Protein AF-A0A660LDW4-F1 (afdb_monomer_lite)

Organism: NCBI:txid166793

Structure (mmCIF, N/CA/C/O backbone):
data_AF-A0A660LDW4-F1
#
_entry.id   AF-A0A660LDW4-F1
#
loop_
_atom_site.group_PDB
_atom_site.id
_atom_site.type_symbol
_atom_site.label_atom_id
_atom_site.label_alt_id
_atom_site.label_comp_id
_atom_site.label_asym_id
_atom_site.label_entity_id
_atom_site.label_seq_id
_atom_site.pdbx_PDB_ins_code
_atom_site.Cartn_x
_atom_site.Cartn_y
_atom_site.Cartn_z
_atom_site.occupancy
_atom_site.B_iso_or_equiv
_atom_site.auth_seq_id
_atom_site.auth_comp_id
_atom_site.auth_asym_id
_atom_site.auth_atom_id
_atom_site.pdbx_PDB_model_num
ATOM 1 N N . MET A 1 1 ? 38.568 -62.202 -27.668 1.00 39.34 1 MET A N 1
ATOM 2 C CA . MET A 1 1 ? 38.392 -60.859 -28.259 1.00 39.34 1 MET A CA 1
ATOM 3 C C . MET A 1 1 ? 37.778 -59.974 -27.186 1.00 39.34 1 MET A C 1
ATOM 5 O O . MET A 1 1 ? 36.700 -60.303 -26.714 1.00 39.34 1 MET A O 1
ATOM 9 N N . LEU A 1 2 ? 38.521 -58.970 -26.708 1.00 43.09 2 LEU A N 1
ATOM 10 C CA . LEU A 1 2 ? 38.062 -57.999 -25.709 1.00 43.09 2 LEU A CA 1
ATOM 11 C C . LEU A 1 2 ? 37.336 -56.853 -26.424 1.00 43.09 2 LEU A C 1
ATOM 13 O O . LEU A 1 2 ? 37.912 -56.270 -27.340 1.00 43.09 2 LEU A O 1
ATOM 17 N N . THR A 1 3 ? 36.141 -56.484 -25.967 1.00 52.72 3 THR A N 1
ATOM 18 C CA . THR A 1 3 ? 35.450 -55.270 -26.430 1.00 52.72 3 THR A CA 1
ATOM 19 C C . THR A 1 3 ? 35.013 -54.456 -25.217 1.00 52.72 3 THR A C 1
ATOM 21 O O . THR A 1 3 ? 34.264 -54.937 -24.370 1.00 52.72 3 THR A O 1
ATOM 24 N N . GLY A 1 4 ? 35.591 -53.258 -25.099 1.00 47.75 4 GLY A N 1
ATOM 25 C CA . GLY A 1 4 ? 35.554 -52.396 -23.920 1.00 47.75 4 GLY A CA 1
ATOM 26 C C . GLY A 1 4 ? 34.261 -51.599 -23.734 1.00 47.75 4 GLY A C 1
ATOM 27 O O . GLY A 1 4 ? 33.527 -51.319 -24.678 1.00 47.75 4 GLY A O 1
ATOM 28 N N . ILE A 1 5 ? 34.023 -51.216 -22.480 1.00 55.62 5 ILE A N 1
ATOM 29 C CA . ILE A 1 5 ? 32.907 -50.382 -22.028 1.00 55.62 5 ILE A CA 1
ATOM 30 C C . ILE A 1 5 ? 33.312 -48.913 -22.207 1.00 55.62 5 ILE A C 1
ATOM 32 O O . ILE A 1 5 ? 34.234 -48.437 -21.547 1.00 55.62 5 ILE A O 1
ATOM 36 N N . ALA A 1 6 ? 32.635 -48.194 -23.103 1.00 56.59 6 ALA A N 1
ATOM 37 C CA . ALA A 1 6 ? 32.799 -46.752 -23.266 1.00 56.59 6 ALA A CA 1
ATOM 38 C C . ALA A 1 6 ? 32.014 -46.005 -22.173 1.00 56.59 6 ALA A C 1
ATOM 40 O O . ALA A 1 6 ? 30.785 -46.044 -22.143 1.00 56.59 6 ALA A O 1
ATOM 41 N N . ALA A 1 7 ? 32.724 -45.323 -21.272 1.00 53.44 7 ALA A N 1
ATOM 42 C CA . ALA A 1 7 ? 32.128 -44.422 -20.291 1.00 53.44 7 ALA A CA 1
ATOM 43 C C . ALA A 1 7 ? 31.790 -43.078 -20.959 1.00 53.44 7 ALA A C 1
ATOM 45 O O . ALA A 1 7 ? 32.682 -42.316 -21.331 1.00 53.44 7 ALA A O 1
ATOM 46 N N . VAL A 1 8 ? 30.499 -42.782 -21.117 1.00 61.25 8 VAL A N 1
ATOM 47 C CA . VAL A 1 8 ? 30.022 -41.468 -21.568 1.00 61.25 8 VAL A CA 1
ATOM 48 C C . VAL A 1 8 ? 30.040 -40.526 -20.366 1.00 61.25 8 VAL A C 1
ATOM 50 O O . VAL A 1 8 ? 29.195 -40.620 -19.477 1.00 61.25 8 VAL A O 1
ATOM 53 N N . ALA A 1 9 ? 31.020 -39.625 -20.318 1.00 59.16 9 ALA A N 1
ATOM 54 C CA . ALA A 1 9 ? 31.041 -38.534 -19.352 1.00 59.16 9 ALA A CA 1
ATOM 55 C C . ALA A 1 9 ? 29.900 -37.555 -19.677 1.00 59.16 9 ALA A C 1
ATOM 57 O O . ALA A 1 9 ? 29.966 -36.802 -20.648 1.00 59.16 9 ALA A O 1
ATOM 58 N N . ALA A 1 10 ? 28.836 -37.586 -18.875 1.00 57.28 10 ALA A N 1
ATOM 59 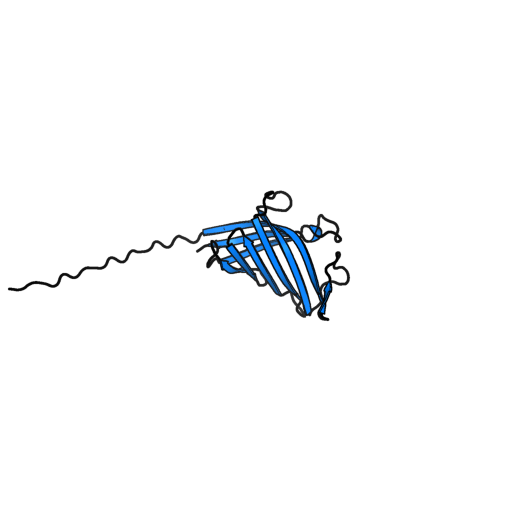C CA . ALA A 1 10 ? 27.762 -36.606 -18.939 1.00 57.28 10 ALA A CA 1
ATOM 60 C C . ALA A 1 10 ? 28.294 -35.240 -18.473 1.00 57.28 10 ALA A C 1
ATOM 62 O O . ALA A 1 10 ? 28.439 -34.986 -17.278 1.00 57.28 10 ALA A O 1
ATOM 63 N N . LEU A 1 11 ? 28.601 -34.359 -19.424 1.00 60.66 11 LEU A N 1
ATOM 64 C CA . LEU A 1 11 ? 28.809 -32.937 -19.166 1.00 60.66 11 LEU A CA 1
ATOM 65 C C . LEU A 1 11 ? 27.462 -32.336 -18.746 1.00 60.66 11 LEU A C 1
ATOM 67 O O . LEU A 1 11 ? 26.614 -32.039 -19.587 1.00 60.66 11 LEU A O 1
ATOM 71 N N . ALA A 1 12 ? 27.241 -32.199 -17.439 1.00 62.38 12 ALA A N 1
ATOM 72 C CA . ALA A 1 12 ? 26.101 -31.453 -16.926 1.00 62.38 12 ALA A CA 1
ATOM 73 C C . ALA A 1 12 ? 26.238 -29.980 -17.358 1.00 62.38 12 ALA A C 1
ATOM 75 O O . ALA A 1 12 ? 27.303 -29.388 -17.148 1.00 62.38 12 ALA A O 1
ATOM 76 N N . PRO A 1 13 ? 25.204 -29.362 -17.954 1.00 62.34 13 PRO A N 1
ATOM 77 C CA . PRO A 1 13 ? 25.245 -27.943 -18.257 1.00 62.34 13 PRO A CA 1
ATOM 78 C C . PRO A 1 13 ? 25.318 -27.167 -16.941 1.00 62.34 13 PRO A C 1
ATOM 80 O O . PRO A 1 13 ? 24.401 -27.220 -16.120 1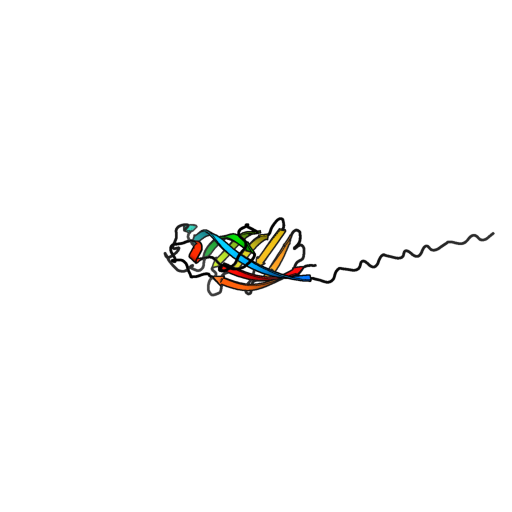.00 62.34 13 PRO A O 1
ATOM 83 N N . ALA A 1 14 ? 26.415 -26.437 -16.741 1.00 57.50 14 ALA A N 1
ATOM 84 C CA . ALA A 1 14 ? 26.481 -25.394 -15.733 1.00 57.50 14 ALA A CA 1
ATOM 85 C C . ALA A 1 14 ? 25.469 -24.314 -16.135 1.00 57.50 14 ALA A C 1
ATOM 87 O O . ALA A 1 14 ? 25.727 -23.488 -17.010 1.00 57.50 14 ALA A O 1
ATOM 88 N N . GLY A 1 15 ? 24.271 -24.374 -15.556 1.00 57.44 15 GLY A N 1
ATOM 89 C CA . GLY A 1 15 ? 23.289 -23.313 -15.699 1.00 57.44 15 GLY A CA 1
ATOM 90 C C . GLY A 1 15 ? 23.875 -22.039 -15.106 1.00 57.44 15 GLY A C 1
ATOM 91 O O . GLY A 1 15 ? 24.034 -21.942 -13.891 1.00 57.44 15 GLY A O 1
ATOM 92 N N . ASN A 1 16 ? 24.213 -21.070 -15.957 1.00 59.44 16 ASN A N 1
ATOM 93 C CA . ASN A 1 16 ? 24.532 -19.719 -15.517 1.00 59.44 16 ASN A CA 1
ATOM 94 C C . ASN A 1 16 ? 23.271 -19.136 -14.872 1.00 59.44 16 ASN A C 1
ATOM 96 O O . ASN A 1 16 ? 22.378 -18.657 -15.570 1.00 59.44 16 ASN A O 1
ATOM 100 N N . ALA A 1 17 ? 23.177 -19.218 -13.545 1.00 68.25 17 ALA A N 1
ATOM 101 C CA . ALA A 1 17 ? 22.168 -18.487 -12.797 1.00 68.25 17 ALA A CA 1
ATOM 102 C C . ALA A 1 17 ? 22.361 -16.995 -13.101 1.00 68.25 17 ALA A C 1
ATOM 104 O O . ALA A 1 17 ? 23.451 -16.453 -12.897 1.00 68.25 17 ALA A O 1
ATOM 105 N N . ALA A 1 18 ? 21.330 -16.352 -13.652 1.00 73.06 18 ALA A N 1
ATOM 106 C CA . ALA A 1 18 ? 21.361 -14.918 -13.892 1.00 73.06 18 ALA A CA 1
ATOM 107 C C . ALA A 1 18 ? 21.639 -14.201 -12.565 1.00 73.06 18 ALA A C 1
ATOM 109 O O . ALA A 1 18 ? 21.097 -14.564 -11.520 1.00 73.06 18 ALA A O 1
ATOM 110 N N . ALA A 1 19 ? 22.529 -13.210 -12.591 1.00 80.75 19 ALA A N 1
ATOM 111 C CA . ALA A 1 19 ? 22.842 -12.452 -11.391 1.00 80.75 19 ALA A CA 1
ATOM 112 C C . ALA A 1 19 ? 21.576 -11.723 -10.891 1.00 80.75 19 ALA A C 1
ATOM 114 O O . ALA A 1 19 ? 20.860 -11.139 -11.713 1.00 80.75 19 ALA A O 1
ATOM 115 N N . PRO A 1 20 ? 21.314 -11.699 -9.570 1.00 87.38 20 PRO A N 1
ATOM 116 C CA . PRO A 1 20 ? 20.155 -11.011 -9.016 1.00 87.38 20 PRO A CA 1
ATOM 117 C C . PRO A 1 20 ? 20.124 -9.538 -9.431 1.00 87.38 20 PRO A C 1
ATOM 119 O O . PRO A 1 20 ? 21.100 -8.805 -9.244 1.00 87.38 20 PRO A O 1
ATOM 122 N N . LYS A 1 21 ? 18.988 -9.077 -9.961 1.00 94.62 21 LYS A N 1
ATOM 123 C CA . LYS A 1 21 ? 18.800 -7.682 -10.382 1.00 94.62 21 LYS A CA 1
ATOM 124 C C . LYS A 1 21 ? 17.997 -6.928 -9.333 1.00 94.62 21 LYS A C 1
ATOM 126 O O . LYS A 1 21 ? 16.869 -7.298 -9.030 1.00 94.62 21 LYS A O 1
ATOM 131 N N . THR A 1 22 ? 18.549 -5.841 -8.797 1.00 96.69 22 THR A N 1
ATOM 132 C CA . THR A 1 22 ? 17.783 -4.918 -7.945 1.00 96.69 22 THR A CA 1
ATOM 133 C C . THR A 1 22 ? 17.132 -3.826 -8.785 1.00 96.69 22 THR A C 1
ATOM 135 O O . THR A 1 22 ? 17.818 -3.099 -9.500 1.00 96.69 22 THR A O 1
ATOM 138 N N . GLU A 1 23 ? 15.823 -3.663 -8.645 1.00 96.56 23 GLU A N 1
ATOM 139 C CA . GLU A 1 23 ? 15.032 -2.587 -9.237 1.00 96.56 23 GLU A CA 1
ATOM 140 C C . GLU A 1 23 ? 14.525 -1.640 -8.140 1.00 96.56 23 GLU A C 1
ATOM 142 O O . GLU A 1 23 ? 14.329 -2.033 -6.987 1.00 96.56 23 GLU A O 1
ATOM 147 N N . THR A 1 24 ? 14.341 -0.366 -8.490 1.00 98.12 24 THR A N 1
ATOM 148 C CA . THR A 1 24 ? 13.685 0.616 -7.617 1.00 98.12 24 THR A CA 1
ATOM 149 C C . THR A 1 24 ? 12.328 0.946 -8.207 1.00 98.12 24 THR A C 1
ATOM 151 O O . THR A 1 24 ? 12.259 1.513 -9.292 1.00 98.12 24 THR A O 1
ATOM 154 N N . LEU A 1 25 ? 11.268 0.606 -7.484 1.00 98.00 25 LEU A N 1
ATOM 155 C CA . LEU A 1 25 ? 9.903 0.972 -7.830 1.00 98.00 25 LEU A CA 1
ATOM 156 C C . LEU A 1 25 ? 9.605 2.341 -7.220 1.00 98.00 25 LEU A C 1
ATOM 158 O O . LEU A 1 25 ? 9.854 2.553 -6.031 1.00 98.00 25 LEU A O 1
ATOM 162 N N . ARG A 1 26 ? 9.103 3.264 -8.038 1.00 98.50 26 ARG A N 1
ATOM 163 C CA . ARG A 1 26 ? 8.580 4.565 -7.609 1.00 98.50 26 ARG A CA 1
ATOM 164 C C . ARG A 1 26 ? 7.116 4.591 -7.997 1.00 98.50 26 ARG A C 1
ATOM 166 O O . ARG A 1 26 ? 6.816 4.509 -9.186 1.00 98.50 26 ARG A O 1
ATOM 173 N N . ILE A 1 27 ? 6.244 4.593 -7.005 1.00 98.25 27 ILE A N 1
ATOM 174 C CA . ILE A 1 27 ? 4.814 4.416 -7.199 1.00 98.25 27 ILE A CA 1
ATOM 175 C C . ILE A 1 27 ? 4.100 5.561 -6.500 1.00 98.25 27 ILE A C 1
ATOM 177 O O . ILE A 1 27 ? 4.386 5.866 -5.345 1.00 98.25 27 ILE A O 1
ATOM 181 N N . PHE A 1 28 ? 3.167 6.168 -7.216 1.00 98.25 28 PHE A N 1
ATOM 182 C CA . PHE A 1 28 ? 2.148 7.014 -6.638 1.00 98.25 28 PHE A CA 1
ATOM 183 C C . PHE A 1 28 ? 0.870 6.202 -6.449 1.00 98.25 28 PHE A C 1
ATOM 185 O O . PHE A 1 28 ? 0.330 5.654 -7.413 1.00 98.25 28 PHE A O 1
ATOM 192 N N . GLU A 1 29 ? 0.403 6.123 -5.213 1.00 97.81 29 GLU A N 1
ATOM 193 C CA . GLU A 1 29 ? -0.803 5.409 -4.820 1.00 97.81 29 GLU A CA 1
ATOM 194 C C . GLU A 1 29 ? -1.938 6.414 -4.652 1.00 97.81 29 GLU A C 1
ATOM 196 O O . GLU A 1 29 ? -1.912 7.249 -3.748 1.00 97.81 29 GLU A O 1
ATOM 201 N N . LYS A 1 30 ? -2.935 6.343 -5.537 1.00 96.44 30 LYS A N 1
ATOM 202 C CA . LYS A 1 30 ? -4.159 7.139 -5.419 1.00 96.44 30 LYS A CA 1
ATOM 203 C C . LYS A 1 30 ? -5.215 6.364 -4.664 1.00 96.44 30 LYS A C 1
ATOM 205 O O . LYS A 1 30 ? -5.625 5.290 -5.110 1.00 96.44 30 LYS A O 1
ATOM 210 N N . THR A 1 31 ? -5.710 6.934 -3.579 1.00 95.25 31 THR A N 1
ATOM 211 C CA . THR A 1 31 ? -6.730 6.310 -2.739 1.00 95.25 31 THR A CA 1
ATOM 212 C C . THR A 1 31 ? -8.040 6.179 -3.506 1.00 95.25 31 THR A C 1
ATOM 214 O O . THR A 1 31 ? -8.598 7.154 -4.012 1.00 95.25 31 THR A O 1
ATOM 217 N N . ARG A 1 32 ? -8.556 4.952 -3.592 1.00 95.06 32 ARG A N 1
ATOM 218 C CA . ARG A 1 32 ? -9.836 4.628 -4.238 1.00 95.06 32 ARG A CA 1
ATOM 219 C C . ARG A 1 32 ? -10.947 4.393 -3.238 1.00 95.06 32 ARG A C 1
ATOM 221 O O . ARG A 1 32 ? -12.077 4.807 -3.484 1.00 95.06 32 ARG A O 1
ATOM 228 N N . SER A 1 33 ? -10.629 3.754 -2.125 1.00 93.19 33 SER A N 1
ATOM 229 C CA . SER A 1 33 ? -11.558 3.564 -1.020 1.00 93.19 33 SER A CA 1
ATOM 230 C C . SER A 1 33 ? -10.797 3.411 0.280 1.00 93.19 33 SER A C 1
ATOM 232 O O . SER A 1 33 ? -9.685 2.886 0.293 1.00 93.19 33 SER A O 1
ATOM 234 N N . ILE A 1 34 ? -11.442 3.815 1.365 1.00 92.31 34 ILE A N 1
ATOM 235 C CA . ILE A 1 34 ? -10.949 3.668 2.724 1.00 92.31 34 ILE A CA 1
ATOM 236 C C . ILE A 1 34 ? -12.085 3.137 3.596 1.00 92.31 34 ILE A C 1
ATOM 238 O O . ILE A 1 34 ? -13.235 3.560 3.460 1.00 92.31 34 ILE A O 1
ATOM 242 N N . GLN A 1 35 ? -11.767 2.187 4.463 1.00 93.62 35 GLN A N 1
ATOM 243 C CA . GLN A 1 35 ? -12.700 1.597 5.407 1.00 93.62 35 GLN A CA 1
ATOM 244 C C . GLN A 1 35 ? -11.999 1.405 6.749 1.00 93.62 35 GLN A C 1
ATOM 246 O O . GLN A 1 35 ? -10.964 0.749 6.815 1.00 93.62 35 GLN A O 1
ATOM 251 N N . LEU A 1 36 ? -12.585 1.924 7.826 1.00 93.94 36 LEU A N 1
ATOM 252 C CA . LEU A 1 36 ? -12.173 1.614 9.193 1.00 93.94 36 LEU A CA 1
ATOM 253 C C . LEU A 1 36 ? -13.239 0.733 9.841 1.00 93.94 36 LEU A C 1
ATOM 255 O O . LEU A 1 36 ? -14.368 1.166 10.055 1.00 93.94 36 LEU A O 1
ATOM 259 N N . THR A 1 37 ? -12.882 -0.501 10.165 1.00 94.94 37 THR A N 1
ATOM 260 C CA . THR A 1 37 ? -13.708 -1.399 10.973 1.00 94.94 37 THR A CA 1
ATOM 261 C C . THR A 1 37 ? -13.287 -1.238 12.426 1.00 94.94 37 THR A C 1
ATOM 263 O O . THR A 1 37 ? -12.139 -1.506 12.770 1.00 94.94 37 THR A O 1
ATOM 266 N N . LYS A 1 38 ? -14.195 -0.757 13.271 1.00 94.12 38 LYS A N 1
ATOM 267 C CA . LYS A 1 38 ? -13.954 -0.558 14.699 1.00 94.12 38 LYS A CA 1
ATOM 268 C C . LYS A 1 38 ? -13.922 -1.900 15.434 1.00 94.12 38 LYS A C 1
ATOM 270 O O . LYS A 1 38 ? -14.516 -2.875 14.973 1.00 94.12 38 LYS A O 1
ATOM 275 N N . ALA A 1 39 ? -13.291 -1.934 16.606 1.00 94.31 39 ALA A N 1
ATOM 276 C CA . ALA A 1 39 ? -13.242 -3.131 17.456 1.00 94.31 39 ALA A CA 1
ATOM 277 C C . ALA A 1 39 ? -14.633 -3.699 17.839 1.00 94.31 39 ALA A C 1
ATOM 279 O O . ALA A 1 39 ? -14.764 -4.893 18.098 1.00 94.31 39 ALA A O 1
ATOM 280 N N . ASP A 1 40 ? -15.677 -2.860 17.855 1.00 94.69 40 ASP A N 1
ATOM 281 C CA . ASP A 1 40 ? -17.077 -3.250 18.100 1.00 94.69 40 ASP A CA 1
ATOM 282 C C . ASP A 1 40 ? -17.800 -3.809 16.853 1.00 94.69 40 ASP A C 1
ATOM 284 O O . ASP A 1 40 ? -18.976 -4.165 16.920 1.00 94.69 40 ASP A O 1
ATOM 288 N N . GLY A 1 41 ? -17.108 -3.891 15.712 1.00 94.44 41 GLY A N 1
ATOM 289 C CA . GLY A 1 41 ? -17.638 -4.362 14.432 1.00 94.44 41 GLY A CA 1
ATOM 290 C C . GLY A 1 41 ? -18.299 -3.282 13.572 1.00 94.44 41 GLY A C 1
ATOM 291 O O . GLY A 1 41 ? -18.684 -3.568 12.436 1.00 94.44 41 GLY A O 1
ATOM 292 N N . ARG A 1 42 ? -18.425 -2.038 14.052 1.00 93.50 42 ARG A N 1
ATOM 293 C CA . ARG A 1 42 ? -18.949 -0.926 13.248 1.00 93.50 42 ARG A CA 1
ATOM 294 C C . ARG A 1 42 ? -17.995 -0.594 12.103 1.00 93.50 42 ARG A C 1
ATOM 296 O O . ARG A 1 42 ? -16.792 -0.465 12.303 1.00 93.50 42 ARG A O 1
ATOM 303 N N . VAL A 1 43 ? -18.537 -0.391 10.906 1.00 93.12 43 VAL A N 1
ATOM 304 C CA . VAL A 1 43 ? -17.758 -0.062 9.706 1.00 93.12 43 VAL A CA 1
ATOM 305 C C . VAL A 1 43 ? -17.949 1.409 9.338 1.00 93.12 43 VAL A C 1
ATOM 307 O O . VAL A 1 43 ? -19.075 1.855 9.128 1.00 93.12 43 VAL A O 1
ATOM 310 N N . LEU A 1 44 ? -16.846 2.150 9.232 1.00 90.50 44 LEU A N 1
ATOM 311 C CA . LEU A 1 44 ? -16.804 3.547 8.803 1.00 90.50 44 LEU A CA 1
ATOM 312 C C . LEU A 1 44 ? -16.207 3.632 7.400 1.00 90.50 44 LEU A C 1
ATOM 314 O O . LEU A 1 44 ? -15.064 3.235 7.182 1.00 90.50 44 LEU A O 1
ATOM 318 N N . THR A 1 45 ? -16.979 4.157 6.453 1.00 87.38 45 THR A N 1
ATOM 319 C CA . THR A 1 45 ? -16.578 4.314 5.041 1.00 87.38 45 THR A CA 1
ATOM 320 C C . THR A 1 45 ? -16.636 5.762 4.557 1.00 87.38 45 THR A C 1
ATOM 322 O O . THR A 1 45 ? -16.231 6.056 3.435 1.00 87.38 45 THR A O 1
ATOM 325 N N . GLN A 1 46 ? -17.154 6.677 5.382 1.00 77.25 46 GLN A N 1
ATOM 326 C CA . GLN A 1 46 ? -17.282 8.091 5.047 1.00 77.25 46 GLN A CA 1
ATOM 327 C C . GLN A 1 46 ? -16.085 8.883 5.564 1.00 77.25 46 GLN A C 1
ATOM 329 O O . GLN A 1 46 ? -15.606 8.663 6.676 1.00 77.25 46 GLN A O 1
ATOM 334 N N . LEU A 1 47 ? -15.620 9.816 4.735 1.00 74.94 47 LEU A N 1
ATOM 335 C CA . LEU A 1 47 ? -14.591 10.770 5.109 1.00 74.94 47 LEU A CA 1
ATOM 336 C C . LEU A 1 47 ? -15.189 12.016 5.784 1.00 74.94 47 LEU A C 1
ATOM 338 O O . LEU A 1 47 ? -16.301 12.422 5.445 1.00 74.94 47 LEU A O 1
ATOM 342 N N . PRO A 1 48 ? -14.420 12.676 6.662 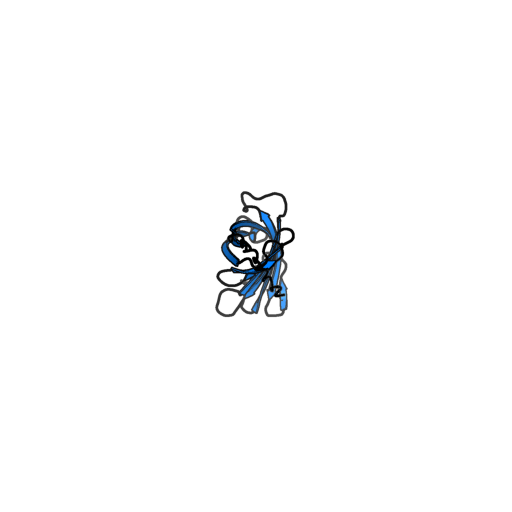1.00 72.88 48 PRO A N 1
ATOM 343 C CA . PRO A 1 48 ? -13.164 12.176 7.205 1.00 72.88 48 PRO A CA 1
ATOM 344 C C . PRO A 1 48 ? -13.462 11.011 8.162 1.00 72.88 48 PRO A C 1
ATOM 346 O O . PRO A 1 48 ? -14.479 11.035 8.854 1.00 72.88 48 PRO A O 1
ATOM 349 N N . ILE A 1 49 ? -12.569 10.020 8.265 1.00 68.94 49 ILE A N 1
ATOM 350 C CA . ILE A 1 49 ? -12.636 9.010 9.344 1.00 68.94 49 ILE A CA 1
ATOM 351 C C . ILE A 1 49 ? -12.206 9.679 10.670 1.00 68.94 49 ILE A C 1
ATOM 353 O O . ILE A 1 49 ? -11.310 9.228 11.370 1.00 68.94 49 ILE A O 1
ATOM 357 N N . ALA A 1 50 ? -12.776 10.846 10.974 1.00 57.31 50 ALA A N 1
ATOM 358 C CA . ALA A 1 50 ? -12.377 11.741 12.053 1.00 57.31 50 ALA A CA 1
ATOM 359 C C . ALA A 1 50 ? -13.095 11.444 13.370 1.00 57.31 50 ALA A C 1
ATOM 361 O O . ALA A 1 50 ? -12.882 12.163 14.341 1.00 57.31 50 ALA A O 1
ATOM 362 N N . GLU A 1 51 ? -13.944 10.414 13.442 1.00 56.09 51 GLU A N 1
ATOM 363 C CA . GLU A 1 51 ? -14.660 10.123 14.689 1.00 56.09 51 GLU A CA 1
ATOM 364 C C . GLU A 1 51 ? -13.726 9.673 15.827 1.00 56.09 51 GLU A C 1
ATOM 366 O O . GLU A 1 51 ? -14.132 9.666 16.985 1.00 56.09 51 GLU A O 1
ATOM 371 N N . SER A 1 52 ? -12.483 9.286 15.532 1.00 60.81 52 SER A N 1
ATOM 372 C CA . SER A 1 52 ? -11.370 9.123 16.482 1.00 60.81 52 SER A CA 1
ATOM 373 C C . SER A 1 52 ? -10.164 8.558 15.734 1.00 60.81 52 SER A C 1
ATOM 375 O O . SER A 1 52 ? -10.335 7.772 14.803 1.00 60.81 52 SER A O 1
ATOM 377 N N . GLU A 1 53 ? -8.949 8.919 16.154 1.00 79.81 53 GLU A N 1
ATOM 378 C CA . GLU A 1 53 ? -7.734 8.184 15.774 1.00 79.81 53 GLU A CA 1
ATOM 379 C C . GLU A 1 53 ? -7.968 6.670 15.960 1.00 79.81 53 GLU A C 1
ATOM 381 O O . GLU A 1 53 ? -8.602 6.292 16.957 1.00 79.81 53 GLU A O 1
ATOM 386 N N . PRO A 1 54 ? -7.525 5.799 15.030 1.00 88.56 54 PRO A N 1
ATOM 387 C CA . PRO A 1 54 ? -7.719 4.362 15.172 1.00 88.56 54 PRO A CA 1
ATOM 388 C C . PRO A 1 54 ? -7.222 3.849 16.527 1.00 88.56 54 PRO A C 1
ATOM 390 O O . PRO A 1 54 ? -6.138 4.198 16.991 1.00 88.56 54 PRO A O 1
ATOM 393 N N . GLN A 1 55 ? -8.046 3.035 17.173 1.00 92.81 55 GLN A N 1
ATOM 394 C CA . GLN A 1 55 ? -7.807 2.487 18.502 1.00 92.81 55 GLN A CA 1
ATOM 395 C C . GLN A 1 55 ? -7.356 1.025 18.410 1.00 92.81 55 GLN A C 1
ATOM 397 O O . GLN A 1 55 ? -7.599 0.369 17.395 1.00 92.81 55 GLN A O 1
ATOM 402 N N . PRO A 1 56 ? -6.730 0.471 19.465 1.00 95.56 56 PRO A N 1
ATOM 403 C CA . PRO A 1 56 ? -6.447 -0.957 19.527 1.00 95.56 56 PRO A CA 1
ATOM 404 C C . PRO A 1 56 ? -7.691 -1.812 19.235 1.00 95.56 56 PRO A C 1
ATOM 406 O O . PRO A 1 56 ? -8.747 -1.600 19.826 1.00 95.56 56 PRO A O 1
ATOM 409 N N . GLY A 1 57 ? -7.549 -2.788 18.340 1.00 95.31 57 GLY A N 1
ATOM 410 C CA . GLY A 1 57 ? -8.631 -3.640 17.842 1.00 95.31 57 GLY A CA 1
ATOM 411 C C . GLY A 1 57 ? -9.304 -3.130 16.564 1.00 95.31 57 GLY A C 1
ATOM 412 O O . GLY A 1 57 ? -10.035 -3.893 15.935 1.00 95.31 57 GLY A O 1
ATOM 413 N N . ASP A 1 58 ? -9.047 -1.888 16.147 1.00 95.56 58 ASP A N 1
ATOM 414 C CA . ASP A 1 58 ? -9.528 -1.386 14.863 1.00 95.56 58 ASP A CA 1
ATOM 415 C C . ASP A 1 58 ? -8.743 -1.999 13.690 1.00 95.56 58 ASP A C 1
ATOM 417 O O . ASP A 1 58 ? -7.569 -2.373 13.800 1.00 95.56 58 ASP A O 1
ATOM 421 N N . VAL A 1 59 ? -9.387 -2.046 12.526 1.00 96.62 59 VAL A N 1
ATOM 422 C CA . VAL A 1 59 ? -8.800 -2.494 11.263 1.00 96.62 59 VAL A CA 1
ATOM 423 C C . VAL A 1 59 ? -9.054 -1.458 10.180 1.00 96.62 59 VAL A C 1
ATOM 425 O O . VAL A 1 59 ? -10.201 -1.142 9.874 1.00 96.62 59 VAL A O 1
ATOM 428 N N . LEU A 1 60 ? -7.983 -0.975 9.564 1.00 94.50 60 LEU A N 1
ATOM 429 C CA . LEU A 1 60 ? -8.025 -0.081 8.415 1.00 94.50 60 LEU A CA 1
ATOM 430 C C . LEU A 1 60 ? -7.753 -0.869 7.134 1.00 94.50 60 LEU A C 1
ATOM 432 O O . LEU A 1 60 ? -6.706 -1.501 7.006 1.00 94.50 60 LEU A O 1
ATOM 436 N N . ASP A 1 61 ? -8.677 -0.795 6.185 1.00 96.38 61 ASP A N 1
ATOM 437 C CA . ASP A 1 61 ? -8.546 -1.325 4.833 1.00 96.38 61 ASP A CA 1
ATOM 438 C C . ASP A 1 61 ? -8.534 -0.152 3.840 1.00 96.38 61 ASP A C 1
ATOM 440 O O . ASP A 1 61 ? -9.445 0.681 3.828 1.00 96.38 61 ASP A O 1
ATOM 444 N N . ILE A 1 62 ? -7.506 -0.080 2.995 1.00 95.25 62 ILE A N 1
ATOM 445 C CA . ILE A 1 62 ? -7.361 0.945 1.956 1.00 95.25 62 ILE A CA 1
ATOM 446 C C . ILE A 1 62 ? -7.097 0.266 0.620 1.00 95.25 62 ILE A C 1
ATOM 448 O O . ILE A 1 62 ? -6.305 -0.673 0.532 1.00 95.25 62 ILE A O 1
ATOM 452 N N . VAL A 1 63 ? -7.759 0.745 -0.429 1.00 97.69 63 VAL A N 1
ATOM 453 C CA . VAL A 1 63 ? -7.508 0.306 -1.803 1.00 97.69 63 VAL A CA 1
ATOM 454 C C . VAL A 1 63 ? -6.960 1.475 -2.597 1.00 97.69 63 VAL A C 1
ATOM 456 O O . VAL A 1 63 ? -7.534 2.566 -2.569 1.00 97.69 63 VAL A O 1
ATOM 459 N N . PHE A 1 64 ? -5.892 1.224 -3.346 1.00 98.19 64 PHE A N 1
ATOM 460 C CA . PHE A 1 64 ? -5.221 2.216 -4.171 1.00 98.19 64 PHE A CA 1
ATOM 461 C C . PHE A 1 64 ? -5.208 1.811 -5.644 1.00 98.19 64 PHE A C 1
ATOM 463 O O . PHE A 1 64 ? -5.062 0.634 -5.976 1.00 98.19 64 PHE A O 1
ATOM 470 N N . ASP A 1 65 ? -5.292 2.800 -6.532 1.00 98.38 65 ASP A N 1
ATOM 471 C CA . ASP A 1 65 ? -4.785 2.673 -7.900 1.00 98.38 65 ASP A CA 1
ATOM 472 C C . ASP A 1 65 ? -3.309 3.100 -7.913 1.00 98.38 65 ASP A C 1
ATOM 474 O O . ASP A 1 65 ? -2.949 4.134 -7.350 1.00 98.38 65 ASP A O 1
ATOM 478 N N . LEU A 1 66 ? -2.456 2.327 -8.585 1.00 98.38 66 LEU A N 1
ATOM 479 C CA . LEU A 1 66 ? -1.012 2.561 -8.631 1.00 98.38 66 LEU A CA 1
ATOM 480 C C . LEU A 1 66 ? -0.609 3.203 -9.957 1.00 98.38 66 LEU A C 1
ATOM 482 O O . LEU A 1 66 ? -1.007 2.730 -11.025 1.00 98.38 66 LEU A O 1
ATOM 486 N N . PHE A 1 67 ? 0.238 4.224 -9.899 1.00 98.31 67 PHE A N 1
ATOM 487 C CA . PHE A 1 67 ? 0.821 4.900 -11.058 1.00 98.31 67 PHE A CA 1
ATOM 488 C C . PHE A 1 67 ? 2.342 4.936 -10.921 1.00 98.31 67 PHE A C 1
ATOM 490 O O . PHE A 1 67 ? 2.864 5.143 -9.829 1.00 98.31 67 PHE A O 1
ATOM 497 N N . GLU A 1 68 ? 3.076 4.741 -12.015 1.00 98.25 68 GLU A N 1
ATOM 498 C CA . GLU A 1 68 ? 4.535 4.870 -11.982 1.00 98.25 68 GLU A CA 1
ATOM 499 C C . GLU A 1 68 ? 4.929 6.340 -11.775 1.00 98.25 68 GLU A C 1
ATOM 501 O O . GLU A 1 68 ? 4.455 7.210 -12.502 1.00 98.25 68 GLU A O 1
ATOM 506 N N . GLY A 1 69 ? 5.783 6.630 -10.790 1.00 97.75 69 GLY A N 1
ATOM 507 C CA . GLY A 1 69 ? 6.249 7.980 -10.462 1.00 97.75 69 GLY A CA 1
ATOM 508 C C . GLY A 1 69 ? 5.933 8.411 -9.028 1.00 97.75 69 GLY A C 1
ATOM 509 O O . GLY A 1 69 ? 6.153 7.651 -8.088 1.00 97.75 69 GLY A O 1
ATOM 510 N N . ASN A 1 70 ? 5.512 9.667 -8.866 1.00 97.19 70 ASN A N 1
ATOM 511 C CA . ASN A 1 70 ? 5.089 10.287 -7.604 1.00 97.19 70 ASN A CA 1
ATOM 512 C C . ASN A 1 70 ? 3.914 11.257 -7.843 1.00 97.19 70 ASN A C 1
ATOM 514 O O . ASN A 1 70 ? 3.575 11.543 -8.991 1.00 97.19 70 ASN A O 1
ATOM 518 N N . HIS A 1 71 ? 3.328 11.811 -6.784 1.00 95.75 71 HIS A N 1
ATOM 519 C CA . HIS A 1 71 ? 2.161 12.695 -6.870 1.00 95.75 71 HIS A CA 1
ATOM 520 C C . HIS A 1 71 ? 2.354 13.906 -7.793 1.00 95.75 71 HIS A C 1
ATOM 522 O O . HIS A 1 71 ? 1.411 14.334 -8.455 1.00 95.75 71 HIS A O 1
ATOM 528 N N . ALA A 1 72 ? 3.573 14.449 -7.871 1.00 95.69 72 ALA A N 1
ATOM 529 C CA . ALA A 1 72 ? 3.885 15.602 -8.712 1.00 95.69 72 ALA A CA 1
ATOM 530 C C . ALA A 1 72 ? 4.091 15.214 -10.186 1.00 95.69 72 ALA A C 1
ATOM 532 O O . ALA A 1 72 ? 3.785 15.988 -11.094 1.00 95.69 72 ALA A O 1
ATOM 533 N N . ARG A 1 73 ? 4.642 14.023 -10.437 1.00 96.31 73 ARG A N 1
ATOM 534 C CA . ARG A 1 73 ? 4.932 13.499 -11.771 1.00 96.31 73 ARG A CA 1
ATOM 535 C C . ARG A 1 73 ? 4.784 11.983 -11.771 1.00 96.31 73 ARG A C 1
ATOM 537 O O . ARG A 1 73 ? 5.706 11.261 -11.389 1.00 96.31 73 ARG A O 1
ATOM 544 N N . HIS A 1 74 ? 3.645 11.526 -12.271 1.00 97.44 74 HIS A N 1
ATOM 545 C CA . HIS A 1 74 ? 3.361 10.119 -12.502 1.00 97.44 74 HIS A CA 1
ATOM 546 C C . HIS A 1 74 ? 2.780 9.889 -13.899 1.00 97.44 74 HIS A C 1
ATOM 548 O O . HIS A 1 74 ? 2.273 10.811 -14.548 1.00 97.44 74 HIS A O 1
ATOM 554 N N . ASP A 1 75 ? 2.836 8.643 -14.350 1.00 97.06 75 ASP A N 1
ATOM 555 C CA . ASP A 1 75 ? 2.200 8.208 -15.584 1.00 97.06 75 ASP A CA 1
ATOM 556 C C . ASP A 1 75 ? 0.680 8.343 -15.507 1.00 97.06 75 ASP A C 1
ATOM 558 O O . ASP A 1 75 ? 0.059 8.165 -14.461 1.00 97.06 75 ASP A O 1
ATOM 562 N N . ARG A 1 76 ? 0.043 8.644 -16.641 1.00 95.75 76 ARG A N 1
ATOM 563 C CA . ARG A 1 76 ? -1.425 8.757 -16.718 1.00 95.75 76 ARG A CA 1
ATOM 564 C C . ARG A 1 76 ? -2.123 7.399 -16.764 1.00 95.75 76 ARG A C 1
ATOM 566 O O . ARG A 1 76 ? -3.325 7.321 -16.521 1.00 95.75 76 ARG A O 1
ATOM 573 N N . THR A 1 77 ? -1.381 6.349 -17.094 1.00 97.06 77 THR A N 1
ATOM 574 C CA . THR A 1 77 ? -1.893 4.986 -17.194 1.00 97.06 77 THR A CA 1
ATOM 575 C C . THR A 1 77 ? -1.716 4.283 -15.861 1.00 97.06 77 THR A C 1
ATOM 577 O O . THR A 1 77 ? -0.636 4.304 -15.275 1.00 97.06 77 THR A O 1
ATOM 580 N N . ARG A 1 78 ? -2.778 3.626 -15.395 1.00 97.06 78 ARG A N 1
ATOM 581 C CA . ARG A 1 78 ? -2.725 2.813 -14.184 1.00 97.06 78 ARG A CA 1
ATOM 582 C C . ARG A 1 78 ? -1.781 1.621 -14.381 1.00 97.06 78 ARG A C 1
ATOM 584 O O . ARG A 1 78 ? -1.978 0.823 -15.297 1.00 97.06 78 ARG A O 1
ATOM 591 N N . LEU A 1 79 ? -0.808 1.484 -13.485 1.00 97.56 79 LEU A N 1
ATOM 592 C CA . LEU A 1 79 ? 0.154 0.381 -13.416 1.00 97.56 79 LEU A CA 1
ATOM 593 C C . LEU A 1 79 ? -0.441 -0.869 -12.742 1.00 97.56 79 LEU A C 1
ATOM 595 O O . LEU A 1 79 ? -0.091 -1.999 -13.093 1.00 97.56 79 LEU A O 1
ATOM 599 N N . GLY A 1 80 ? -1.343 -0.670 -11.779 1.00 98.00 80 GLY A N 1
ATOM 600 C CA . GLY A 1 80 ? -2.002 -1.745 -11.042 1.00 98.00 80 GLY A CA 1
ATOM 601 C C . GLY A 1 80 ? -2.822 -1.234 -9.860 1.00 98.00 80 GLY A C 1
ATOM 602 O O . GLY A 1 80 ? -3.307 -0.103 -9.903 1.00 98.00 80 GLY A O 1
ATOM 603 N N . SER A 1 81 ? -2.985 -2.057 -8.828 1.00 98.38 81 SER A N 1
ATOM 604 C CA . SER A 1 81 ? -3.717 -1.712 -7.601 1.00 98.38 81 SER A CA 1
ATOM 605 C C . SER A 1 81 ? -3.051 -2.305 -6.364 1.00 98.38 81 SER A C 1
ATOM 607 O O . SER A 1 81 ? -2.461 -3.383 -6.460 1.00 98.38 81 SER A O 1
ATOM 609 N N . ASP A 1 82 ? -3.202 -1.653 -5.215 1.00 98.50 82 ASP A N 1
ATOM 610 C CA . ASP A 1 82 ? -2.806 -2.190 -3.908 1.00 98.50 82 ASP A CA 1
ATOM 611 C C . ASP A 1 82 ? -4.012 -2.287 -2.968 1.00 98.50 82 ASP A C 1
ATOM 613 O O . ASP A 1 82 ? -4.913 -1.448 -3.011 1.00 98.50 82 ASP A O 1
ATOM 617 N N . HIS A 1 83 ? -4.020 -3.319 -2.127 1.00 98.38 83 HIS A N 1
ATOM 618 C CA . HIS A 1 83 ? -4.891 -3.436 -0.963 1.00 98.38 83 HIS A CA 1
ATOM 619 C C . HIS A 1 83 ? -4.021 -3.489 0.290 1.00 98.38 83 HIS A C 1
ATOM 621 O O . HIS A 1 83 ? -3.343 -4.486 0.546 1.00 98.38 83 HIS A O 1
ATOM 627 N N . LEU A 1 84 ? -4.074 -2.411 1.068 1.00 97.75 84 LEU A N 1
ATOM 628 C CA . LEU A 1 84 ? -3.411 -2.287 2.355 1.00 97.75 84 LEU A CA 1
ATOM 629 C C . LEU A 1 84 ? -4.408 -2.591 3.467 1.00 97.75 84 LEU A C 1
ATOM 631 O O . LEU A 1 84 ? -5.447 -1.942 3.575 1.00 97.75 84 LEU A O 1
ATOM 635 N N . ARG A 1 85 ? -4.052 -3.531 4.336 1.00 97.75 85 ARG A N 1
ATOM 636 C CA . ARG A 1 85 ? -4.787 -3.838 5.560 1.00 97.75 85 ARG A CA 1
ATOM 637 C C . ARG A 1 85 ? -3.883 -3.629 6.763 1.00 97.75 85 ARG A C 1
ATOM 639 O O . ARG A 1 85 ? -2.845 -4.278 6.860 1.00 97.75 85 ARG A O 1
ATOM 646 N N . CYS A 1 86 ? -4.295 -2.773 7.689 1.00 96.56 86 CYS A N 1
ATOM 647 C CA . CYS A 1 86 ? -3.588 -2.484 8.931 1.00 96.56 86 CYS A CA 1
ATOM 648 C C . CYS A 1 86 ? -4.467 -2.809 10.140 1.00 96.56 86 CYS A C 1
ATOM 650 O O . CYS A 1 86 ? -5.572 -2.292 10.270 1.00 96.56 86 CYS A O 1
ATOM 652 N N . GLU A 1 87 ? -3.960 -3.640 11.043 1.00 97.19 87 GLU A N 1
ATOM 653 C CA . GLU A 1 87 ? -4.583 -3.947 12.330 1.00 97.19 87 GLU A CA 1
ATOM 654 C C . GLU A 1 87 ? -3.901 -3.142 13.437 1.00 97.19 87 GLU A C 1
ATOM 656 O O . GLU A 1 87 ? -2.679 -3.218 13.609 1.00 97.19 87 GLU A O 1
ATOM 661 N N . PHE A 1 88 ? -4.682 -2.371 14.190 1.00 95.31 88 PHE A N 1
ATOM 662 C CA . PHE A 1 88 ? -4.176 -1.543 15.278 1.00 95.31 88 PHE A CA 1
ATOM 663 C C . PHE A 1 88 ? -4.066 -2.378 16.550 1.00 95.31 88 PHE A C 1
ATOM 665 O O . PHE A 1 88 ? -5.052 -2.892 17.071 1.00 95.31 88 PHE A O 1
ATOM 672 N N . LEU A 1 89 ? -2.844 -2.530 17.053 1.00 94.06 89 LEU A N 1
ATOM 673 C CA . LEU A 1 89 ? -2.546 -3.342 18.230 1.00 94.06 89 LEU A CA 1
ATOM 674 C C . LEU A 1 89 ? -2.461 -2.470 19.485 1.00 94.06 89 LEU A C 1
ATOM 676 O O . LEU A 1 89 ? -2.153 -1.279 19.420 1.00 94.06 89 LEU A O 1
ATOM 680 N N . ALA A 1 90 ? -2.679 -3.073 20.653 1.00 93.88 90 ALA A N 1
ATOM 681 C CA . ALA A 1 90 ? -2.423 -2.395 21.916 1.00 93.88 90 ALA A CA 1
ATOM 682 C C . ALA A 1 90 ? -0.910 -2.168 22.092 1.00 93.88 90 ALA A C 1
ATOM 684 O O . ALA A 1 90 ? -0.145 -3.124 22.199 1.00 93.88 90 ALA A O 1
ATOM 685 N N . GLY A 1 91 ? -0.487 -0.902 22.147 1.00 85.38 91 GLY A N 1
ATOM 686 C CA . GLY A 1 91 ? 0.871 -0.532 22.561 1.00 85.38 91 GLY A CA 1
ATOM 687 C C . GLY A 1 91 ? 1.968 -0.690 21.503 1.00 85.38 91 GLY A C 1
ATOM 688 O O . GLY A 1 91 ? 3.081 -1.088 21.840 1.00 85.38 91 GLY A O 1
ATOM 689 N N . GLY A 1 92 ? 1.704 -0.355 20.239 1.00 89.31 92 GLY A N 1
ATOM 690 C CA . GLY A 1 92 ? 2.733 -0.364 19.198 1.00 89.31 92 GLY A CA 1
ATOM 691 C C . GLY A 1 92 ? 2.243 0.150 17.844 1.00 89.31 92 GLY A C 1
ATOM 692 O O . GLY A 1 92 ? 1.092 0.571 17.728 1.00 89.31 92 GLY A O 1
ATOM 693 N N . PRO A 1 93 ? 3.104 0.124 16.809 1.00 90.81 93 PRO A N 1
ATOM 694 C CA . PRO A 1 93 ? 2.677 0.412 15.446 1.00 90.81 93 PRO A CA 1
ATOM 695 C C . PRO A 1 93 ? 1.677 -0.650 14.956 1.00 90.81 93 PRO A C 1
ATOM 697 O O . PRO A 1 93 ? 1.749 -1.804 15.394 1.00 90.81 93 PRO A O 1
ATOM 700 N N . PRO A 1 94 ? 0.773 -0.300 14.025 1.00 93.81 94 PRO A N 1
ATOM 701 C CA . PRO A 1 94 ? -0.153 -1.265 13.455 1.00 93.81 94 PRO A CA 1
ATOM 702 C C . PRO A 1 94 ? 0.591 -2.370 12.697 1.00 93.81 94 PRO A C 1
ATOM 704 O O . PRO A 1 94 ? 1.665 -2.154 12.123 1.00 93.81 94 PRO A O 1
ATOM 707 N N . ARG A 1 95 ? -0.002 -3.565 12.662 1.00 96.44 95 ARG A N 1
ATOM 708 C CA . ARG A 1 95 ? 0.452 -4.652 11.795 1.00 96.44 95 ARG A CA 1
ATOM 709 C C . ARG A 1 95 ? -0.184 -4.473 10.426 1.00 96.44 95 ARG A C 1
ATOM 711 O O . ARG A 1 95 ? -1.389 -4.659 10.290 1.00 96.44 95 ARG A O 1
ATOM 718 N N . CYS A 1 96 ? 0.629 -4.146 9.429 1.00 97.00 96 CYS A N 1
ATOM 719 C CA . CYS A 1 96 ? 0.158 -3.910 8.071 1.00 97.00 96 CYS A CA 1
ATOM 720 C C . CYS A 1 96 ? 0.620 -4.998 7.094 1.00 97.00 96 CYS A C 1
ATOM 722 O O . CYS A 1 96 ? 1.761 -5.466 7.167 1.00 97.00 96 CYS A O 1
ATOM 724 N N . VAL A 1 97 ? -0.271 -5.348 6.167 1.00 98.31 97 VAL A N 1
ATOM 725 C CA . VAL A 1 97 ? -0.023 -6.207 5.004 1.00 98.31 97 VAL A CA 1
ATOM 726 C C . VAL A 1 97 ? -0.556 -5.495 3.765 1.00 98.31 97 VAL A C 1
ATOM 728 O O . VAL A 1 97 ? -1.700 -5.047 3.759 1.00 98.31 97 VAL A O 1
ATOM 731 N N . SER A 1 98 ? 0.271 -5.394 2.731 1.00 98.31 98 SER A N 1
ATOM 732 C CA . SER A 1 98 ? -0.067 -4.821 1.426 1.00 98.31 98 SER A CA 1
ATOM 733 C C . SER A 1 98 ? 0.034 -5.895 0.342 1.00 98.31 98 SER A C 1
ATOM 735 O O . SER A 1 98 ? 0.979 -6.692 0.331 1.00 98.31 98 SER A O 1
ATOM 737 N N . HIS A 1 99 ? -0.950 -5.919 -0.556 1.00 98.62 99 HIS A N 1
ATOM 738 C CA . HIS A 1 99 ? -1.034 -6.811 -1.711 1.00 98.62 99 HIS A CA 1
ATOM 739 C C . HIS A 1 99 ? -1.009 -5.993 -3.006 1.00 98.62 99 HIS A C 1
ATOM 741 O O . HIS A 1 99 ? -2.037 -5.756 -3.647 1.00 98.62 99 HIS A O 1
ATOM 747 N N . ALA A 1 100 ? 0.191 -5.594 -3.422 1.00 98.44 100 ALA A N 1
ATOM 748 C CA . ALA A 1 100 ? 0.382 -4.755 -4.593 1.00 98.44 100 ALA A CA 1
ATOM 749 C C . ALA A 1 100 ? 0.415 -5.596 -5.874 1.00 98.44 100 ALA A C 1
ATOM 751 O O . ALA A 1 100 ? 1.350 -6.360 -6.132 1.00 98.44 100 ALA A O 1
ATOM 752 N N . THR A 1 101 ? -0.592 -5.422 -6.722 1.00 98.38 101 THR A N 1
ATOM 753 C CA . THR A 1 101 ? -0.622 -5.958 -8.086 1.00 98.38 101 THR A CA 1
ATOM 754 C C . THR A 1 101 ? -0.012 -4.950 -9.057 1.00 98.38 101 THR A C 1
ATOM 756 O O . THR A 1 101 ? -0.366 -3.777 -9.064 1.00 98.38 101 THR A O 1
ATOM 759 N N . LEU A 1 102 ? 0.924 -5.401 -9.891 1.00 97.19 102 LEU A N 1
ATOM 760 C CA . LEU A 1 102 ? 1.660 -4.588 -10.860 1.00 97.19 102 LEU A CA 1
ATOM 761 C C . LEU A 1 102 ? 1.682 -5.337 -12.197 1.00 97.19 102 LEU A C 1
ATOM 763 O O . LEU A 1 102 ? 2.449 -6.290 -12.387 1.00 97.19 102 LEU A O 1
ATOM 767 N N . GLY A 1 103 ? 0.811 -4.942 -13.126 1.00 94.62 103 GLY A N 1
ATOM 768 C CA . GLY A 1 103 ? 0.548 -5.713 -14.341 1.00 94.62 103 GLY A CA 1
ATOM 769 C C . GLY A 1 103 ? 0.013 -7.119 -14.028 1.00 94.62 103 GLY A C 1
ATOM 770 O O . GLY A 1 103 ? -1.032 -7.271 -13.407 1.00 94.62 103 GLY A O 1
ATOM 771 N N . ARG A 1 104 ? 0.726 -8.168 -14.466 1.00 96.50 104 ARG A N 1
ATOM 772 C CA . ARG A 1 104 ? 0.354 -9.589 -14.262 1.00 96.50 104 ARG A CA 1
ATOM 773 C C . ARG A 1 104 ? 1.103 -10.245 -13.096 1.00 96.50 104 ARG A C 1
ATOM 775 O O . ARG A 1 104 ? 1.364 -11.446 -13.115 1.00 96.50 104 ARG A O 1
ATOM 782 N N . SER A 1 105 ? 1.576 -9.458 -12.141 1.00 97.94 105 SER A N 1
ATOM 783 C CA . SER A 1 105 ? 2.416 -9.922 -11.034 1.00 97.94 105 SER A CA 1
ATOM 784 C C . SER A 1 105 ? 1.986 -9.252 -9.739 1.00 97.94 105 SER A C 1
ATOM 786 O O . SER A 1 105 ? 1.387 -8.182 -9.771 1.00 97.94 105 SER A O 1
ATOM 788 N N . MET A 1 106 ? 2.281 -9.886 -8.611 1.00 98.38 106 MET A N 1
ATOM 789 C CA . MET A 1 106 ? 1.913 -9.402 -7.284 1.00 98.38 106 MET A CA 1
ATOM 790 C C . MET A 1 106 ? 3.138 -9.380 -6.377 1.00 98.38 106 MET A C 1
ATOM 792 O O . MET A 1 106 ? 4.026 -10.221 -6.524 1.00 98.38 106 MET A O 1
ATOM 796 N N . LEU A 1 107 ? 3.161 -8.440 -5.441 1.00 98.50 107 LEU A N 1
ATOM 797 C CA . LEU A 1 107 ? 4.055 -8.391 -4.292 1.00 98.50 107 LEU A CA 1
ATOM 798 C C . LEU A 1 107 ? 3.208 -8.407 -3.019 1.00 98.50 107 LEU A C 1
ATOM 800 O O . LEU A 1 107 ? 2.170 -7.754 -2.963 1.00 98.50 107 LEU A O 1
ATOM 804 N N . VAL A 1 108 ? 3.672 -9.130 -2.006 1.00 98.56 108 VAL A N 1
ATOM 805 C CA . VAL A 1 108 ? 3.154 -9.048 -0.639 1.00 98.56 108 VAL A CA 1
ATOM 806 C C . VAL A 1 108 ? 4.199 -8.341 0.205 1.00 98.56 108 VAL A C 1
ATOM 808 O O . VAL A 1 108 ? 5.376 -8.725 0.193 1.00 98.56 108 VAL A O 1
ATOM 811 N N . ILE A 1 109 ? 3.781 -7.274 0.878 1.00 98.44 109 ILE A N 1
ATOM 812 C CA . ILE A 1 109 ? 4.648 -6.409 1.671 1.00 98.44 109 ILE A CA 1
ATOM 813 C C . ILE A 1 109 ? 4.125 -6.371 3.102 1.00 98.44 109 ILE A C 1
ATOM 815 O O . ILE A 1 109 ? 2.981 -5.994 3.331 1.00 98.44 109 ILE A O 1
ATOM 819 N N . GLU A 1 110 ? 4.969 -6.729 4.067 1.00 97.44 110 GLU A N 1
ATOM 820 C CA . GLU A 1 110 ? 4.563 -6.848 5.471 1.00 97.44 110 GLU A CA 1
ATOM 821 C C . GLU A 1 110 ? 5.658 -6.397 6.440 1.00 97.44 110 GLU A C 1
ATOM 823 O O . GLU A 1 110 ? 6.846 -6.331 6.100 1.00 97.44 110 GLU A O 1
ATOM 828 N N . GLY A 1 111 ? 5.247 -6.151 7.684 1.00 92.69 111 GLY A N 1
ATOM 829 C CA . GLY A 1 111 ? 6.133 -5.899 8.817 1.00 92.69 111 GLY A CA 1
ATOM 830 C C . GLY A 1 111 ? 6.519 -4.433 9.011 1.00 92.69 111 GLY A C 1
ATOM 831 O O . GLY A 1 111 ? 6.182 -3.553 8.223 1.00 92.69 111 GLY A O 1
ATOM 832 N N . THR A 1 112 ? 7.262 -4.184 10.091 1.00 89.75 112 THR A N 1
ATOM 833 C CA . THR A 1 112 ? 7.710 -2.846 10.498 1.00 89.75 112 THR A CA 1
ATOM 834 C C . THR A 1 112 ? 9.204 -2.926 10.837 1.00 89.75 112 THR A C 1
ATOM 836 O O . THR A 1 112 ? 9.550 -3.378 11.928 1.00 89.75 112 THR A O 1
ATOM 839 N N . PRO A 1 113 ? 10.123 -2.559 9.917 1.00 91.38 113 PRO A N 1
ATOM 840 C CA . PRO A 1 113 ? 9.881 -1.874 8.642 1.00 91.38 113 PRO A CA 1
ATOM 841 C C . PRO A 1 113 ? 9.312 -2.790 7.532 1.00 91.38 113 PRO A C 1
ATOM 843 O O . PRO A 1 113 ? 9.646 -3.979 7.527 1.00 91.38 113 PRO A O 1
ATOM 846 N N . PRO A 1 114 ? 8.550 -2.253 6.553 1.00 96.06 114 PRO A N 1
ATOM 847 C CA . PRO A 1 114 ? 7.888 -3.065 5.526 1.00 96.06 114 PRO A CA 1
ATOM 848 C C . PRO A 1 114 ? 8.859 -3.729 4.540 1.00 96.06 114 PRO A C 1
ATOM 850 O O . PRO A 1 114 ? 9.740 -3.079 3.957 1.00 96.06 114 PRO A O 1
ATOM 853 N N . ARG A 1 115 ? 8.685 -5.036 4.323 1.00 97.94 115 ARG A N 1
ATOM 854 C CA . ARG A 1 115 ? 9.534 -5.886 3.473 1.00 97.94 115 ARG A CA 1
ATOM 855 C C . ARG A 1 115 ? 8.709 -6.722 2.512 1.00 97.94 115 ARG A C 1
ATOM 857 O O . ARG A 1 115 ? 7.614 -7.141 2.850 1.00 97.94 115 ARG A O 1
ATOM 864 N N . VAL A 1 116 ? 9.279 -7.009 1.342 1.00 97.88 116 VAL A N 1
ATOM 865 C CA . VAL A 1 116 ? 8.690 -7.978 0.407 1.00 97.88 116 VAL A CA 1
ATOM 866 C C . VAL A 1 116 ? 8.836 -9.373 1.012 1.00 97.88 116 VAL A C 1
ATOM 868 O O . VAL A 1 116 ? 9.965 -9.832 1.208 1.00 97.88 116 VAL A O 1
ATOM 871 N N . THR A 1 117 ? 7.715 -10.022 1.310 1.00 98.00 117 THR A N 1
ATOM 872 C CA . THR A 1 117 ? 7.653 -11.377 1.884 1.00 98.00 117 THR A CA 1
ATOM 873 C C . THR A 1 117 ? 7.303 -12.426 0.837 1.00 98.00 117 THR A C 1
ATOM 875 O O . THR A 1 117 ? 7.751 -13.568 0.934 1.00 98.00 117 THR A O 1
ATOM 878 N N . LEU A 1 118 ? 6.551 -12.037 -0.195 1.00 97.88 118 LEU A N 1
ATOM 879 C CA . LEU A 1 118 ? 6.161 -12.909 -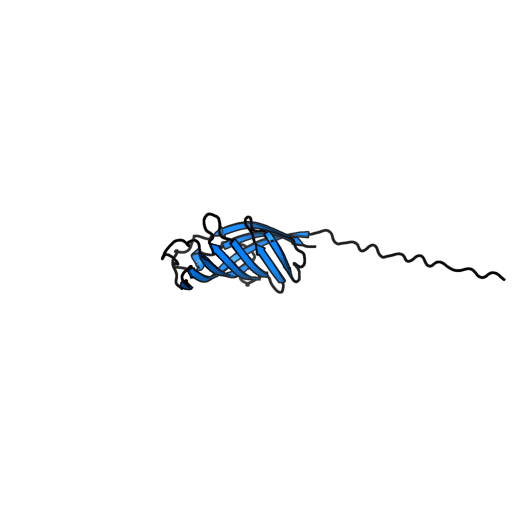1.296 1.00 97.88 118 LEU A CA 1
ATOM 880 C C . LEU A 1 118 ? 6.038 -12.112 -2.596 1.00 97.88 118 LEU A C 1
ATOM 882 O O . LEU A 1 118 ? 5.752 -10.917 -2.597 1.00 97.88 118 LEU A O 1
ATOM 886 N N . GLY A 1 119 ? 6.239 -12.789 -3.722 1.00 97.69 119 GLY A N 1
ATOM 887 C CA . GLY A 1 119 ? 5.956 -12.237 -5.037 1.00 97.69 119 GLY A CA 1
ATOM 888 C C . GLY A 1 119 ? 5.555 -13.320 -6.030 1.00 97.69 119 GLY A C 1
ATOM 889 O O . GLY A 1 119 ? 5.874 -14.497 -5.850 1.00 97.69 119 GLY A O 1
ATOM 890 N N . THR A 1 120 ? 4.838 -12.926 -7.079 1.00 98.38 120 THR A N 1
ATOM 891 C CA . THR A 1 120 ? 4.369 -13.814 -8.153 1.00 98.38 120 THR A CA 1
ATOM 892 C C . THR A 1 120 ? 4.794 -13.291 -9.524 1.00 98.38 120 THR A C 1
ATOM 894 O O . THR A 1 120 ? 5.217 -12.142 -9.664 1.00 98.38 120 THR A O 1
ATOM 897 N N . GLY A 1 121 ? 4.691 -14.129 -10.561 1.00 96.62 121 GLY A N 1
ATOM 898 C CA . GLY A 1 121 ? 5.042 -13.745 -11.930 1.00 96.62 121 GLY A CA 1
ATOM 899 C C . GLY A 1 121 ? 6.486 -13.248 -12.026 1.00 96.62 121 GLY A C 1
ATOM 900 O O . GLY A 1 121 ? 7.403 -13.946 -11.601 1.00 96.62 121 GLY A O 1
ATOM 901 N N . ARG A 1 122 ? 6.695 -12.022 -12.529 1.00 96.00 122 ARG A N 1
ATOM 902 C CA . ARG A 1 122 ? 8.041 -11.427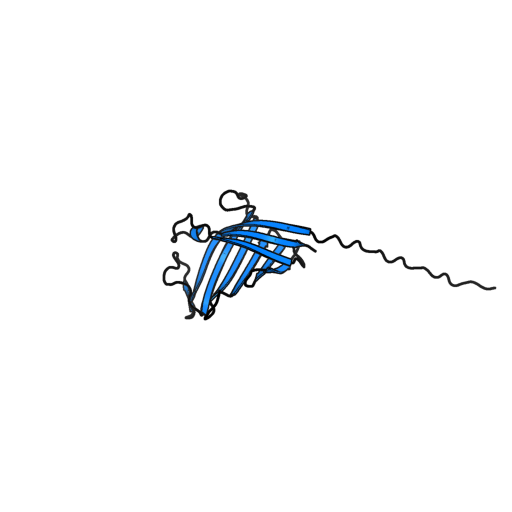 -12.647 1.00 96.00 122 ARG A CA 1
ATOM 903 C C . ARG A 1 122 ? 8.720 -11.158 -11.300 1.00 96.00 122 ARG A C 1
ATOM 905 O O . ARG A 1 122 ? 9.914 -10.893 -11.271 1.00 96.00 122 ARG A O 1
ATOM 912 N N . PHE A 1 123 ? 7.962 -11.200 -10.205 1.00 97.31 123 PHE A N 1
ATOM 913 C CA . PHE A 1 123 ? 8.456 -11.038 -8.839 1.00 97.31 123 PHE A CA 1
ATOM 914 C C . PHE A 1 123 ? 8.548 -12.365 -8.075 1.00 97.31 123 PHE A C 1
ATOM 916 O O . PHE A 1 123 ? 8.718 -12.357 -6.857 1.00 97.31 123 PHE A O 1
ATOM 923 N N . ALA A 1 124 ? 8.423 -13.513 -8.747 1.00 97.12 124 ALA A N 1
ATOM 924 C CA . ALA A 1 124 ? 8.553 -14.809 -8.093 1.00 97.12 124 ALA A CA 1
ATOM 925 C C . ALA A 1 124 ? 9.910 -14.934 -7.372 1.00 97.12 124 ALA A C 1
ATOM 927 O O . ALA A 1 124 ? 10.972 -14.787 -7.973 1.00 97.12 124 ALA A O 1
ATOM 928 N N . GLY A 1 125 ? 9.868 -15.182 -6.059 1.00 96.19 125 GLY A N 1
ATOM 929 C CA . GLY A 1 125 ? 11.063 -15.283 -5.212 1.00 96.19 125 GLY A CA 1
ATOM 930 C C . GLY A 1 125 ? 11.795 -13.960 -4.951 1.00 96.19 125 GLY A C 1
ATOM 931 O O . GLY A 1 125 ? 12.898 -13.989 -4.395 1.00 96.19 125 GLY A O 1
ATOM 932 N N . ALA A 1 126 ? 11.209 -12.822 -5.340 1.00 97.25 126 ALA A N 1
ATOM 933 C CA . ALA A 1 126 ? 11.779 -11.510 -5.083 1.00 97.25 126 ALA A CA 1
ATOM 934 C C . ALA A 1 126 ? 11.841 -11.204 -3.580 1.00 97.25 126 ALA A C 1
ATOM 936 O O . ALA A 1 126 ? 11.022 -11.661 -2.786 1.00 97.25 126 ALA A O 1
ATOM 937 N N . THR A 1 127 ? 12.821 -10.391 -3.202 1.00 97.38 127 THR A N 1
ATOM 938 C CA . THR A 1 127 ? 12.990 -9.869 -1.837 1.00 97.38 127 THR A CA 1
ATOM 939 C C . THR A 1 127 ? 13.140 -8.359 -1.896 1.00 97.38 127 THR A C 1
ATOM 941 O O . THR A 1 127 ? 13.398 -7.802 -2.960 1.00 97.38 127 THR A O 1
ATOM 944 N N . GLY A 1 128 ? 12.991 -7.655 -0.779 1.00 97.00 128 GLY A N 1
ATOM 945 C CA . GLY A 1 128 ? 13.107 -6.204 -0.820 1.00 97.00 128 GLY A CA 1
ATOM 946 C C . GLY A 1 128 ? 12.588 -5.500 0.413 1.00 97.00 128 GLY A C 1
ATOM 947 O O . GLY A 1 128 ? 12.237 -6.126 1.415 1.00 97.00 128 GLY A O 1
ATOM 948 N N . ARG A 1 129 ? 12.548 -4.173 0.325 1.00 97.69 129 ARG A N 1
ATOM 949 C CA . ARG A 1 129 ? 11.971 -3.307 1.354 1.00 97.69 129 ARG A CA 1
ATOM 950 C C . ARG A 1 129 ? 11.350 -2.057 0.759 1.00 97.69 129 ARG A C 1
ATOM 952 O O . ARG A 1 129 ? 11.840 -1.541 -0.250 1.00 97.69 129 ARG A O 1
ATOM 959 N N . VAL A 1 130 ? 10.345 -1.534 1.448 1.00 97.69 130 VAL A N 1
ATOM 960 C CA . VAL A 1 130 ? 9.884 -0.163 1.242 1.00 97.69 130 VAL A CA 1
ATOM 961 C C . VAL A 1 130 ? 10.908 0.767 1.889 1.00 97.69 130 VAL A C 1
ATOM 963 O O . VAL A 1 130 ? 11.279 0.610 3.050 1.00 97.69 130 VAL A O 1
ATOM 966 N N . VAL A 1 131 ? 11.445 1.689 1.099 1.00 97.50 131 VAL A N 1
ATOM 967 C CA . VAL A 1 131 ? 12.441 2.679 1.526 1.00 97.50 131 VAL A CA 1
ATOM 968 C C . VAL A 1 131 ? 11.755 3.951 2.015 1.00 97.50 131 VAL A C 1
ATOM 970 O O . VAL A 1 131 ? 12.239 4.581 2.951 1.00 97.50 131 VAL A O 1
ATOM 973 N N . SER A 1 132 ? 10.630 4.318 1.404 1.00 96.69 132 SER A N 1
ATOM 974 C CA . SER A 1 132 ? 9.776 5.407 1.870 1.00 96.69 132 SER A CA 1
ATOM 975 C C . SER A 1 132 ? 8.326 5.155 1.482 1.00 96.69 132 SER A C 1
ATOM 977 O O . SER A 1 132 ? 8.077 4.703 0.369 1.00 96.69 132 SER A O 1
ATOM 979 N N . ALA A 1 133 ? 7.404 5.520 2.366 1.00 94.94 133 ALA A N 1
ATOM 980 C CA . ALA A 1 133 ? 5.981 5.670 2.089 1.00 94.94 133 ALA A CA 1
ATOM 981 C C . ALA A 1 133 ? 5.559 6.999 2.722 1.00 94.94 133 ALA A C 1
ATOM 983 O O . ALA A 1 133 ? 5.661 7.155 3.940 1.00 94.94 133 ALA A O 1
ATOM 984 N N . LYS A 1 134 ? 5.231 7.997 1.900 1.00 94.50 134 LYS A N 1
ATOM 985 C CA . LYS A 1 134 ? 4.923 9.358 2.356 1.00 94.50 134 LYS A CA 1
ATOM 986 C C . LYS A 1 134 ? 3.519 9.740 1.933 1.00 94.50 134 LYS A C 1
ATOM 988 O O . LYS A 1 134 ? 3.240 9.793 0.744 1.00 94.50 134 LYS A O 1
ATOM 993 N N . GLU A 1 135 ? 2.682 10.053 2.907 1.00 90.75 135 GLU A N 1
ATOM 994 C CA . GLU A 1 135 ? 1.345 10.592 2.676 1.00 90.75 135 GLU A CA 1
ATOM 995 C C . GLU A 1 135 ? 1.407 11.975 2.007 1.00 90.75 135 GLU A C 1
ATOM 997 O O . GLU A 1 135 ? 2.219 12.836 2.373 1.00 90.75 135 GLU A O 1
ATOM 1002 N N . VAL A 1 136 ? 0.532 12.192 1.031 1.00 89.25 136 VAL A N 1
ATOM 1003 C CA . VAL A 1 136 ? 0.410 13.414 0.237 1.00 89.25 136 VAL A CA 1
ATOM 1004 C C . VAL A 1 136 ? -0.676 14.294 0.849 1.00 89.25 136 VAL A C 1
ATOM 1006 O O . VAL A 1 136 ? -1.837 14.291 0.458 1.00 89.25 136 VAL A O 1
ATOM 1009 N N . ARG A 1 137 ? -0.280 15.123 1.814 1.00 83.00 137 ARG A N 1
ATOM 1010 C CA . ARG A 1 137 ? -1.199 15.962 2.611 1.00 83.00 137 ARG A CA 1
ATOM 1011 C C . ARG A 1 137 ? -1.639 17.263 1.922 1.00 83.00 137 ARG A C 1
ATOM 1013 O O . ARG A 1 137 ? -1.850 18.273 2.587 1.00 83.00 137 ARG A O 1
ATOM 1020 N N . GLN A 1 138 ? -1.715 17.277 0.592 1.00 81.81 138 GLN A N 1
ATOM 1021 C CA . GLN A 1 138 ? -2.074 18.482 -0.173 1.00 81.81 138 GLN A CA 1
ATOM 1022 C C . GLN A 1 138 ? -3.591 18.679 -0.300 1.00 81.81 138 GLN A C 1
ATOM 1024 O O . GLN A 1 138 ? -4.038 19.810 -0.479 1.00 81.81 138 GLN A O 1
ATOM 1029 N N . ALA A 1 139 ? -4.376 17.605 -0.191 1.00 76.81 139 ALA A N 1
ATOM 1030 C CA . ALA A 1 139 ? -5.834 17.670 -0.236 1.00 76.81 139 ALA A CA 1
ATOM 1031 C C . ALA A 1 139 ? -6.445 17.863 1.170 1.00 76.81 139 ALA A C 1
ATOM 1033 O O . ALA A 1 139 ? -5.828 17.464 2.166 1.00 76.81 139 ALA A O 1
ATOM 1034 N N . PRO A 1 140 ? -7.654 18.446 1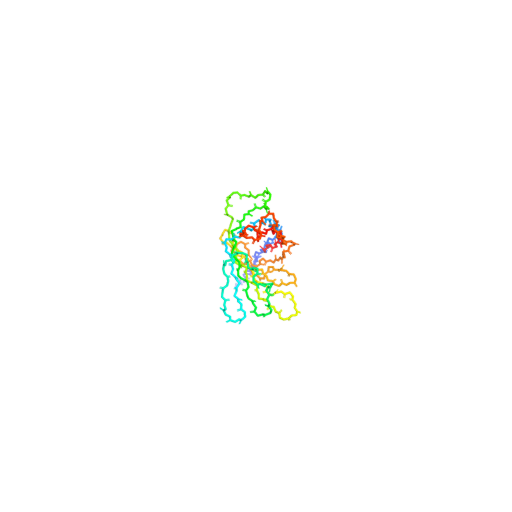.286 1.00 79.00 140 PRO A N 1
ATOM 1035 C CA . PRO A 1 140 ? -8.383 18.528 2.552 1.00 79.00 140 PRO A CA 1
ATOM 1036 C C . PRO A 1 140 ? -8.648 17.136 3.162 1.00 79.00 140 PRO A C 1
ATOM 1038 O O . PRO A 1 140 ? -8.937 16.211 2.407 1.00 79.00 140 PRO A O 1
ATOM 1041 N N . PRO A 1 141 ? -8.670 16.970 4.502 1.00 78.38 141 PRO A N 1
ATOM 1042 C CA . PRO A 1 141 ? -8.939 15.678 5.162 1.00 78.38 141 PRO A CA 1
ATOM 1043 C C . PRO A 1 141 ? -10.278 15.014 4.798 1.00 78.38 141 PRO A C 1
ATOM 1045 O O . PRO A 1 141 ? -10.486 13.829 5.044 1.00 78.38 141 PRO A O 1
ATOM 1048 N N . THR A 1 142 ? -11.206 15.788 4.237 1.00 73.25 142 THR A N 1
ATOM 1049 C CA . THR A 1 142 ? -12.517 15.335 3.760 1.00 73.25 142 THR A CA 1
ATOM 1050 C C . THR A 1 142 ? -12.455 14.624 2.406 1.00 73.25 142 THR A C 1
ATOM 1052 O O . THR A 1 142 ? -13.454 14.054 1.976 1.00 73.25 142 THR A O 1
ATOM 1055 N N . GLU A 1 143 ? -11.318 14.665 1.713 1.00 76.19 143 GLU A N 1
ATOM 1056 C CA . GLU A 1 143 ? -11.133 14.073 0.389 1.00 76.19 143 GLU A CA 1
ATOM 1057 C C . GLU A 1 143 ? -10.267 12.813 0.455 1.00 76.19 143 GLU A C 1
ATOM 1059 O O . GLU A 1 143 ? -9.289 12.751 1.199 1.00 76.19 143 GLU A O 1
ATOM 1064 N N . LEU A 1 144 ? -10.585 11.806 -0.368 1.00 76.62 144 LEU A N 1
ATOM 1065 C CA . LEU A 1 144 ? -9.788 10.570 -0.449 1.00 76.62 144 LEU A CA 1
ATOM 1066 C C . LEU A 1 144 ? -8.330 10.866 -0.795 1.00 76.62 144 LEU A C 1
ATOM 1068 O O . LEU A 1 144 ? -7.442 10.230 -0.236 1.00 76.62 144 LEU A O 1
ATOM 1072 N N . ALA A 1 145 ? -8.110 11.887 -1.627 1.00 73.50 145 ALA A N 1
ATOM 1073 C CA . ALA A 1 145 ? -6.794 12.360 -2.032 1.00 73.50 145 ALA A CA 1
ATOM 1074 C C . ALA A 1 145 ? -5.895 12.781 -0.853 1.00 73.50 145 ALA A C 1
ATOM 1076 O O . ALA A 1 145 ? -4.680 12.827 -1.012 1.00 73.50 145 ALA A O 1
ATOM 1077 N N . HIS A 1 146 ? -6.453 13.051 0.338 1.00 82.38 146 HIS A N 1
ATOM 1078 C CA . HIS A 1 146 ? -5.656 13.304 1.545 1.00 82.38 146 HIS A CA 1
ATOM 1079 C C . HIS A 1 146 ? -4.799 12.099 1.944 1.00 82.38 146 HIS A C 1
ATOM 1081 O O . HIS A 1 146 ? -3.768 12.259 2.585 1.00 82.38 146 HIS A O 1
ATOM 1087 N N . ASN A 1 147 ? -5.231 10.899 1.554 1.00 84.56 147 ASN A N 1
ATOM 1088 C CA . ASN A 1 147 ? -4.609 9.631 1.913 1.00 84.56 147 ASN A CA 1
ATOM 1089 C C . ASN A 1 147 ? -3.742 9.067 0.778 1.00 84.56 147 ASN A C 1
ATOM 1091 O O . ASN A 1 147 ? -3.309 7.923 0.865 1.00 84.56 147 ASN A O 1
ATOM 1095 N N . ASP A 1 148 ? -3.509 9.832 -0.294 1.00 93.62 148 ASP A N 1
ATOM 1096 C CA . ASP A 1 148 ? -2.618 9.411 -1.376 1.00 93.62 148 ASP A CA 1
ATOM 1097 C C . ASP A 1 148 ? -1.178 9.252 -0.859 1.00 93.62 148 ASP A C 1
ATOM 1099 O O . ASP A 1 148 ? -0.760 9.940 0.077 1.00 93.62 148 ASP A O 1
ATOM 1103 N N . ILE A 1 149 ? -0.397 8.348 -1.457 1.00 95.94 149 ILE A N 1
ATOM 1104 C CA . ILE A 1 149 ? 0.926 7.968 -0.936 1.00 95.94 149 ILE A CA 1
ATOM 1105 C C . ILE A 1 149 ? 1.975 7.948 -2.050 1.00 95.94 149 ILE A C 1
ATOM 1107 O O . ILE A 1 149 ? 1.786 7.350 -3.104 1.00 95.94 149 ILE A O 1
ATOM 1111 N N . ASP A 1 150 ? 3.136 8.548 -1.789 1.00 97.56 150 ASP A N 1
ATOM 1112 C CA . ASP A 1 150 ? 4.353 8.327 -2.568 1.00 97.56 150 ASP A CA 1
ATOM 1113 C C . ASP A 1 150 ? 5.173 7.182 -1.966 1.00 97.56 150 ASP A C 1
ATOM 1115 O O . ASP A 1 150 ? 5.729 7.299 -0.864 1.00 97.56 150 ASP A O 1
ATOM 1119 N N . VAL A 1 151 ? 5.317 6.095 -2.721 1.00 97.81 151 VAL A N 1
ATOM 1120 C CA . VAL A 1 151 ? 6.055 4.894 -2.328 1.00 97.81 151 VAL A CA 1
ATOM 1121 C C . VAL A 1 151 ? 7.342 4.752 -3.137 1.00 97.81 151 VAL A C 1
ATOM 1123 O O . VAL A 1 151 ? 7.374 4.862 -4.364 1.00 97.81 151 VAL A O 1
ATOM 1126 N N . VAL A 1 152 ? 8.437 4.453 -2.439 1.00 98.25 152 VAL A N 1
ATOM 1127 C CA . VAL A 1 152 ? 9.693 4.003 -3.046 1.00 98.25 152 VAL A CA 1
ATOM 1128 C C . VAL A 1 152 ? 10.067 2.664 -2.438 1.00 98.25 152 VAL A C 1
ATOM 1130 O O . VAL A 1 152 ? 10.331 2.582 -1.240 1.00 98.25 152 VAL A O 1
ATOM 1133 N N . ALA A 1 153 ? 10.157 1.624 -3.262 1.00 97.94 153 ALA A N 1
ATOM 1134 C CA . ALA A 1 153 ? 10.569 0.288 -2.845 1.00 97.94 153 ALA A CA 1
ATOM 1135 C C . ALA A 1 153 ? 11.807 -0.171 -3.619 1.00 97.94 153 ALA A C 1
ATOM 1137 O O . ALA A 1 153 ? 11.968 0.132 -4.799 1.00 97.94 153 ALA A O 1
ATOM 1138 N N . ARG A 1 154 ? 12.695 -0.918 -2.959 1.00 98.06 154 ARG A N 1
ATOM 1139 C CA . ARG A 1 154 ? 13.818 -1.609 -3.610 1.00 98.06 154 ARG A CA 1
ATOM 1140 C C . ARG A 1 154 ? 13.549 -3.101 -3.589 1.00 98.06 154 ARG A C 1
ATOM 1142 O O . ARG A 1 154 ? 13.434 -3.673 -2.505 1.00 98.06 154 ARG A O 1
ATOM 1149 N N . VAL A 1 155 ? 13.474 -3.700 -4.771 1.00 97.62 155 VAL A N 1
ATOM 1150 C CA . VAL A 1 155 ? 13.117 -5.106 -4.971 1.00 97.62 155 VAL A CA 1
ATOM 1151 C C . VAL A 1 155 ? 14.244 -5.802 -5.722 1.00 97.62 155 VAL A C 1
ATOM 1153 O O . VAL A 1 155 ? 14.633 -5.366 -6.800 1.00 97.62 155 VAL A O 1
ATOM 1156 N N . THR A 1 156 ? 14.779 -6.874 -5.154 1.00 97.31 156 THR A N 1
ATOM 1157 C CA . THR A 1 156 ? 15.768 -7.749 -5.783 1.00 97.31 156 THR A CA 1
ATOM 1158 C C . THR A 1 156 ? 15.055 -8.948 -6.386 1.00 97.31 156 THR A C 1
ATOM 1160 O O . THR A 1 156 ? 14.453 -9.741 -5.661 1.00 97.31 156 THR A O 1
ATOM 1163 N N . LEU A 1 157 ? 15.134 -9.061 -7.707 1.00 95.00 157 LEU A N 1
ATOM 1164 C CA . LEU A 1 157 ? 14.636 -10.177 -8.502 1.00 95.00 157 LEU A CA 1
ATOM 1165 C C . LEU A 1 157 ? 15.645 -11.334 -8.469 1.00 95.00 157 LEU A C 1
ATOM 1167 O O . LEU A 1 157 ? 16.851 -11.093 -8.346 1.00 95.00 157 LEU A O 1
ATOM 1171 N N . ARG A 1 158 ? 15.139 -12.566 -8.562 1.00 86.69 158 ARG A N 1
ATOM 1172 C CA . ARG A 1 158 ? 15.953 -13.780 -8.705 1.00 86.69 158 ARG A CA 1
ATOM 1173 C C . ARG A 1 158 ? 16.261 -14.092 -10.160 1.00 86.69 158 ARG A C 1
ATOM 1175 O O . ARG A 1 158 ? 15.445 -13.704 -11.024 1.00 86.69 158 ARG A O 1
#

Sequence (158 aa):
MLTGIAAVAALAPAGNAAAPKTETLRIFEKTRSIQLTKADGRVLTQLPIAESEPQPGDVLDIVFDLFEGNHARHDRTRLGSDHLRCEFLAGGPPRCVSHATLGRSMLVIEGTPPRVTLGTGRFAGATGRVVSAKEVRQAPPTELAHNDIDVVARVTLR

Radius of gyration: 22.77 Å; chains: 1; bounding box: 57×79×51 Å

Foldseek 3Di:
DDDDDDDDPPPDDPPPDPDKDKDKFKKKWQWDFKWKQALVRDIDTAPPPVPDDHDQNIKIWTKTFIFGHYPVDTDPDTQFMKIKIWHHHPPDGTWIWMWTDGPPKTFIWTDVQIKTPAMDDQCHVKIWGWPDWDQDCPDDRRDSNSRMITTIIMIITD

Secondary structure (DSSP, 8-state):
----------------PPPPEEEEEEEEEEEEEEEEE-TTS-EE-SSP-TTSSPPTT-EEEEEEEEEEEETTEE-SS--EEEEEEEEPPTTS--EEEEEEEETTEEEEEETTTTEEEEE-GGGTT-EEEEEEEEE-TTS-TTSGGGG-EEEEEEEEE-

pLDDT: mean 88.75, std 14.09, range [39.34, 98.62]